Protein AF-A0A8I0Q4S0-F1 (afdb_monomer)

Radius of gyration: 16.54 Å; Cα contacts (8 Å, |Δi|>4): 56; chains: 1; bounding box: 44×34×44 Å

Solvent-accessible surface area (backbone atoms only — not comparable to full-atom values): 7212 Å² total; per-residue (Å²): 132,95,74,88,73,80,94,52,80,90,68,67,68,86,76,78,72,82,75,84,86,69,81,82,58,93,88,65,46,53,67,81,76,34,45,69,59,37,51,50,42,37,56,54,30,72,66,38,66,74,49,35,53,52,52,52,52,55,48,45,39,44,53,67,62,48,70,88,70,76,74,83,89,84,89,84,78,66,90,90,46,50,61,70,56,52,53,53,51,44,32,59,53,51,15,67,95,71,49,83,89,74,58,80,78,74,72,79,121

Organism: Morganella morganii (NCBI:txid582)

Structure (mmCIF, N/CA/C/O backbone):
data_AF-A0A8I0Q4S0-F1
#
_entry.id   AF-A0A8I0Q4S0-F1
#
loop_
_atom_site.group_PDB
_atom_site.id
_atom_site.type_symbol
_atom_site.label_atom_id
_atom_site.label_alt_id
_atom_site.label_comp_id
_atom_site.label_asym_id
_atom_site.label_entity_id
_atom_site.label_seq_id
_atom_site.pdbx_PDB_ins_code
_atom_site.Cartn_x
_atom_site.Cartn_y
_atom_site.Cartn_z
_atom_site.occupancy
_atom_site.B_iso_or_equiv
_atom_site.auth_seq_id
_atom_site.auth_comp_id
_atom_site.auth_asym_id
_atom_site.auth_atom_id
_atom_site.pdbx_PDB_model_num
ATOM 1 N N . ALA A 1 1 ? -21.900 -20.864 5.738 1.00 46.06 1 ALA A N 1
ATOM 2 C CA . ALA A 1 1 ? -20.915 -19.821 5.381 1.00 46.06 1 ALA A CA 1
ATOM 3 C C . ALA A 1 1 ? -21.361 -18.497 5.995 1.00 46.06 1 ALA A C 1
ATOM 5 O O . ALA A 1 1 ? -22.548 -18.204 5.925 1.00 46.06 1 ALA A O 1
ATOM 6 N N . LYS A 1 2 ? -20.469 -17.730 6.638 1.00 49.53 2 LYS A N 1
ATOM 7 C CA . LYS A 1 2 ? -20.793 -16.359 7.071 1.00 49.53 2 LYS A CA 1
ATOM 8 C C . LYS A 1 2 ? -20.767 -15.469 5.828 1.00 49.53 2 LYS A C 1
ATOM 10 O O . LYS A 1 2 ? -19.717 -15.332 5.212 1.00 49.53 2 LYS A O 1
ATOM 15 N N . VAL A 1 3 ? -21.920 -14.940 5.434 1.00 67.31 3 VAL A N 1
ATOM 16 C CA . VAL A 1 3 ? -22.045 -14.013 4.303 1.00 67.31 3 VAL A CA 1
ATOM 17 C C . VAL A 1 3 ? -21.967 -12.596 4.862 1.00 67.31 3 VAL A C 1
ATOM 19 O O . VAL A 1 3 ? -22.657 -12.283 5.833 1.00 67.31 3 VAL A O 1
ATOM 22 N N . PHE A 1 4 ? -21.110 -11.753 4.288 1.00 68.25 4 PHE A N 1
ATOM 23 C CA . PHE A 1 4 ? -21.063 -10.341 4.657 1.00 68.25 4 PHE A CA 1
ATOM 24 C C . PHE A 1 4 ? -22.373 -9.659 4.252 1.00 68.25 4 PHE A C 1
ATOM 26 O O . PHE A 1 4 ? -22.842 -9.812 3.125 1.00 68.25 4 PHE A O 1
ATOM 33 N N . ARG A 1 5 ? -22.978 -8.924 5.188 1.00 74.62 5 ARG A N 1
ATOM 34 C CA . ARG A 1 5 ? -24.166 -8.105 4.927 1.00 74.62 5 ARG A CA 1
ATOM 35 C C . ARG A 1 5 ? -23.750 -6.709 4.436 1.00 74.62 5 ARG A C 1
ATOM 37 O O . ARG A 1 5 ? -22.677 -6.248 4.822 1.00 74.62 5 ARG A O 1
ATOM 44 N N . PRO A 1 6 ? -24.582 -6.026 3.630 1.00 69.12 6 PRO A N 1
ATOM 45 C CA . PRO A 1 6 ? -24.353 -4.629 3.258 1.00 69.12 6 PRO A CA 1
ATOM 46 C C . PRO A 1 6 ? -24.232 -3.724 4.492 1.00 69.12 6 PRO A C 1
ATOM 48 O O . PRO A 1 6 ? -24.820 -4.034 5.531 1.00 69.12 6 PRO A O 1
ATOM 51 N N . HIS A 1 7 ? -23.516 -2.602 4.366 1.00 64.31 7 HIS A N 1
ATOM 52 C CA . HIS A 1 7 ? -23.374 -1.611 5.439 1.00 64.31 7 HIS A CA 1
ATOM 53 C C . HIS A 1 7 ? -24.743 -1.146 5.962 1.00 64.31 7 HIS A C 1
ATOM 55 O O . HIS A 1 7 ? -25.641 -0.833 5.177 1.00 64.31 7 HIS A O 1
ATOM 61 N N . ARG A 1 8 ? -24.897 -1.084 7.290 1.00 66.81 8 ARG A N 1
ATOM 62 C CA . ARG A 1 8 ? -26.097 -0.585 7.974 1.00 66.81 8 ARG A CA 1
ATOM 63 C C . ARG A 1 8 ? -25.703 0.364 9.095 1.00 66.81 8 ARG A C 1
ATOM 65 O O . ARG A 1 8 ? -24.766 0.094 9.840 1.00 66.81 8 ARG A O 1
ATOM 72 N N . LYS A 1 9 ? -26.425 1.476 9.220 1.00 60.19 9 LYS A N 1
ATOM 73 C CA . LYS A 1 9 ? -26.130 2.520 10.211 1.00 60.19 9 LYS A CA 1
ATOM 74 C C . LYS A 1 9 ? -26.333 2.016 11.644 1.00 60.19 9 LYS A C 1
ATOM 76 O O . LYS A 1 9 ? -25.638 2.446 12.557 1.00 60.19 9 LYS A O 1
ATOM 81 N N . GLU A 1 10 ? -27.243 1.063 11.822 1.00 74.81 10 GLU A N 1
ATOM 82 C CA . GLU A 1 10 ? -27.590 0.440 13.102 1.00 74.81 10 GLU A CA 1
ATOM 83 C C . GLU A 1 10 ? -26.478 -0.475 13.643 1.00 74.81 10 GLU A C 1
ATOM 85 O O . GLU A 1 10 ? -26.515 -0.867 14.807 1.00 74.81 10 GLU A O 1
ATOM 90 N N . ASP A 1 11 ? -25.473 -0.787 12.820 1.00 76.06 11 ASP A N 1
ATOM 91 C CA . ASP A 1 11 ? -24.315 -1.593 13.210 1.00 76.06 11 ASP A CA 1
ATOM 92 C C . ASP A 1 11 ? -23.195 -0.761 13.848 1.00 76.06 11 ASP A C 1
ATOM 94 O O . ASP A 1 11 ? -22.103 -1.279 14.068 1.00 76.06 11 ASP A O 1
ATOM 98 N N . TRP A 1 12 ? -23.454 0.521 14.134 1.00 61.56 12 TRP A N 1
ATOM 99 C CA . TRP A 1 12 ? -22.491 1.452 14.731 1.00 61.56 12 TRP A CA 1
ATOM 100 C C . TRP A 1 12 ? -21.163 1.510 13.965 1.00 61.56 12 TRP A C 1
ATOM 102 O O . TRP A 1 12 ? -20.099 1.683 14.554 1.00 61.56 12 TRP A O 1
ATOM 112 N N . LEU A 1 13 ? -21.221 1.367 12.636 1.00 61.25 13 LEU A N 1
ATOM 113 C CA . LEU A 1 13 ? -20.076 1.587 11.757 1.00 61.25 13 LEU A CA 1
ATOM 114 C C . LEU A 1 13 ? -19.656 3.058 11.868 1.00 61.25 13 LEU A C 1
ATOM 116 O O . LEU A 1 13 ? -20.288 3.938 11.287 1.00 61.25 13 LEU A O 1
ATOM 120 N N . THR A 1 14 ? -18.607 3.316 12.646 1.00 57.75 14 THR A N 1
ATOM 121 C CA . THR A 1 14 ? -18.085 4.662 12.922 1.00 57.75 14 THR A CA 1
ATOM 122 C C . THR A 1 14 ? -17.272 5.235 11.766 1.00 57.75 14 THR A C 1
ATOM 124 O O . THR A 1 14 ? -17.068 6.441 11.717 1.00 57.75 14 THR A O 1
ATOM 127 N N . CYS A 1 15 ? -16.828 4.401 10.822 1.00 56.16 15 CYS A N 1
ATOM 128 C CA . CYS A 1 15 ? -16.008 4.825 9.695 1.00 56.16 15 CYS A CA 1
ATOM 129 C C . CYS A 1 15 ? -16.372 4.045 8.423 1.00 56.16 15 CYS A C 1
ATOM 131 O O . CYS A 1 15 ? -16.458 2.815 8.439 1.00 56.16 15 CYS A O 1
ATOM 133 N N . HIS A 1 16 ? -16.556 4.760 7.309 1.00 61.00 16 HIS A N 1
ATOM 134 C CA . HIS A 1 16 ? -16.573 4.193 5.962 1.00 61.00 16 HIS A CA 1
ATOM 135 C C . HIS A 1 16 ? -15.581 4.976 5.093 1.00 61.00 16 HIS A C 1
ATOM 137 O O . HIS A 1 16 ? -15.658 6.197 5.006 1.00 61.00 16 HIS A O 1
ATOM 143 N N . ASN A 1 17 ? -14.654 4.301 4.411 1.00 65.19 17 ASN A N 1
ATOM 144 C CA . ASN A 1 17 ? -13.671 4.974 3.546 1.00 65.19 17 ASN A CA 1
ATOM 145 C C . ASN A 1 17 ? -14.252 5.402 2.178 1.00 65.19 17 ASN A C 1
ATOM 147 O O . ASN A 1 17 ? -13.538 5.954 1.349 1.00 65.19 17 ASN A O 1
ATOM 151 N N . GLY A 1 18 ? -15.546 5.147 1.929 1.00 67.44 18 GLY A N 1
ATOM 152 C CA . GLY A 1 18 ? -16.243 5.533 0.694 1.00 67.44 18 GLY A CA 1
ATOM 153 C C . GLY A 1 18 ? -15.821 4.736 -0.546 1.00 67.44 18 GLY A C 1
ATOM 154 O O . GLY A 1 18 ? -16.278 5.040 -1.646 1.00 67.44 18 GLY A O 1
ATOM 155 N N . VAL A 1 19 ? -14.973 3.715 -0.381 1.00 71.12 19 VAL A N 1
ATOM 156 C CA . VAL A 1 19 ? -14.473 2.883 -1.477 1.00 71.12 19 VAL A CA 1
ATOM 157 C C . VAL A 1 19 ? -15.445 1.737 -1.738 1.00 71.12 19 VAL A C 1
ATOM 159 O O . VAL A 1 19 ? -15.777 0.959 -0.843 1.00 71.12 19 VAL A O 1
ATOM 162 N N . ILE A 1 20 ? -15.888 1.613 -2.988 1.00 76.06 20 ILE A N 1
ATOM 163 C CA . ILE A 1 20 ? -16.658 0.458 -3.450 1.00 76.06 20 ILE A CA 1
ATOM 164 C C . ILE A 1 20 ? -15.667 -0.588 -3.955 1.00 76.06 20 ILE A C 1
ATOM 166 O O . ILE A 1 20 ? -15.060 -0.419 -5.012 1.00 76.06 20 ILE A O 1
ATOM 170 N N . TYR A 1 21 ? -15.508 -1.673 -3.201 1.00 74.12 21 TYR A N 1
ATOM 171 C CA . TYR A 1 21 ? -14.705 -2.811 -3.636 1.00 74.12 21 TYR A CA 1
ATOM 172 C C . TYR A 1 21 ? -15.482 -3.620 -4.670 1.00 74.12 21 TYR A C 1
ATOM 174 O O . TYR A 1 21 ? -16.604 -4.062 -4.417 1.00 74.12 21 TYR A O 1
ATOM 182 N N . THR A 1 22 ? -14.875 -3.815 -5.834 1.00 82.00 22 THR A N 1
ATOM 183 C CA . THR A 1 22 ? -15.409 -4.655 -6.905 1.00 82.00 22 THR A CA 1
ATOM 184 C C . THR A 1 22 ? -14.522 -5.891 -7.076 1.00 82.00 22 THR A C 1
ATOM 186 O O . THR A 1 22 ? -13.343 -5.853 -6.713 1.00 82.00 22 THR A O 1
ATOM 189 N N . PRO A 1 23 ? -15.071 -7.021 -7.558 1.00 85.19 23 PRO A N 1
ATOM 190 C CA . PRO A 1 23 ? -14.244 -8.135 -8.006 1.00 85.19 23 PRO A CA 1
ATOM 191 C C . PRO A 1 23 ? -13.281 -7.672 -9.108 1.00 85.19 23 PRO A C 1
ATOM 193 O O . PRO A 1 23 ? -13.672 -6.810 -9.899 1.00 85.19 23 PRO A O 1
ATOM 196 N N . PRO A 1 24 ? -12.069 -8.248 -9.190 1.00 85.94 24 PRO A N 1
ATOM 197 C CA . PRO A 1 24 ? -11.134 -7.888 -10.243 1.00 85.94 24 PRO A CA 1
ATOM 198 C C . PRO A 1 24 ? -11.714 -8.232 -11.618 1.00 85.94 24 PRO A C 1
ATOM 200 O O . PRO A 1 24 ? -12.329 -9.290 -11.787 1.00 85.94 24 PRO A O 1
ATOM 203 N N . ALA A 1 25 ? -11.509 -7.353 -12.593 1.00 89.88 25 ALA A N 1
ATOM 204 C CA . ALA A 1 25 ? -11.842 -7.624 -13.986 1.00 89.88 25 ALA A CA 1
ATOM 205 C C . ALA A 1 25 ? -10.883 -8.665 -14.597 1.00 89.88 25 ALA A C 1
ATOM 207 O O . ALA A 1 25 ? -9.761 -8.869 -14.120 1.00 89.88 25 ALA A O 1
ATOM 208 N N . ASP A 1 26 ? -11.306 -9.317 -15.682 1.00 93.19 26 ASP A N 1
ATOM 209 C CA . ASP A 1 26 ? -10.458 -10.273 -16.397 1.00 93.19 26 ASP A CA 1
ATOM 210 C C . ASP A 1 26 ? -9.172 -9.594 -16.892 1.00 93.19 26 ASP A C 1
ATOM 212 O O . ASP A 1 26 ? -9.208 -8.617 -17.640 1.00 93.19 26 ASP A O 1
ATOM 216 N N . GLY A 1 27 ? -8.020 -10.116 -16.463 1.00 93.62 27 GLY A N 1
ATOM 217 C CA . GLY A 1 27 ? -6.707 -9.551 -16.795 1.00 93.62 27 GLY A CA 1
ATOM 218 C C . GLY A 1 27 ? -6.319 -8.295 -16.003 1.00 93.62 27 GLY A C 1
ATOM 219 O O . GLY A 1 27 ? -5.278 -7.697 -16.298 1.00 93.62 27 GLY A O 1
ATOM 220 N N . GLU A 1 28 ? -7.099 -7.897 -14.991 1.00 93.00 28 GLU A N 1
ATOM 221 C CA . GLU A 1 28 ? -6.802 -6.716 -14.182 1.00 93.00 28 GLU A CA 1
ATOM 222 C C . GLU A 1 28 ? -5.430 -6.824 -13.503 1.00 93.00 28 GLU A C 1
ATOM 224 O O . GLU A 1 28 ? -5.081 -7.809 -12.848 1.00 93.00 28 GLU A O 1
ATOM 229 N N . ASN A 1 29 ? -4.628 -5.775 -13.665 1.00 92.00 29 ASN A N 1
ATOM 230 C CA . ASN A 1 29 ? -3.296 -5.682 -13.090 1.00 92.00 29 ASN A CA 1
ATOM 231 C C . ASN A 1 29 ? -2.920 -4.225 -12.816 1.00 92.00 29 ASN A C 1
ATOM 233 O O . ASN A 1 29 ? -3.337 -3.307 -13.522 1.00 92.00 29 ASN A O 1
ATOM 237 N N . LEU A 1 30 ? -2.058 -4.019 -11.820 1.00 91.69 30 LEU A N 1
ATOM 238 C CA . LEU A 1 30 ? -1.654 -2.682 -11.379 1.00 91.69 30 LEU A CA 1
ATOM 239 C C . LEU A 1 30 ? -0.962 -1.863 -12.473 1.00 91.69 30 LEU A C 1
ATOM 241 O O . LEU A 1 30 ? -1.104 -0.645 -12.501 1.00 91.69 30 LEU A O 1
ATOM 245 N N . LYS A 1 31 ? -0.197 -2.506 -13.360 1.00 93.62 31 LYS A N 1
ATOM 246 C CA . LYS A 1 31 ? 0.590 -1.804 -14.378 1.00 93.62 31 LYS A CA 1
ATOM 247 C C . LYS A 1 31 ? -0.304 -1.085 -15.386 1.00 93.62 31 LYS A C 1
ATOM 249 O O . LYS A 1 31 ? -0.009 0.049 -15.751 1.00 93.62 31 LYS A O 1
ATOM 254 N N . GLU A 1 32 ? -1.377 -1.739 -15.807 1.00 94.62 32 GLU A N 1
ATOM 255 C CA . GLU A 1 32 ? -2.296 -1.230 -16.826 1.00 94.62 32 GLU A CA 1
ATOM 256 C C . GLU A 1 32 ? -3.484 -0.484 -16.211 1.00 94.62 32 GLU A C 1
ATOM 258 O O . GLU A 1 32 ? -3.888 0.553 -16.730 1.00 94.62 32 GLU A O 1
ATOM 263 N N . HIS A 1 33 ? -3.997 -0.954 -15.071 1.00 94.12 33 HIS A N 1
ATOM 264 C CA . HIS A 1 33 ? -5.232 -0.443 -14.465 1.00 94.12 33 HIS A CA 1
ATOM 265 C C . HIS A 1 33 ? -4.974 0.588 -13.355 1.00 94.12 33 HIS A C 1
ATOM 267 O O . HIS A 1 33 ? -5.865 1.349 -12.989 1.00 94.12 33 HIS A O 1
ATOM 273 N N . ALA A 1 34 ? -3.738 0.674 -12.854 1.00 93.94 34 ALA A N 1
ATOM 274 C CA . ALA A 1 34 ? -3.308 1.683 -11.886 1.00 93.94 34 ALA A CA 1
ATOM 275 C C . ALA A 1 34 ? -1.926 2.273 -12.254 1.00 93.94 34 ALA A C 1
ATOM 277 O O . ALA A 1 34 ? -0.994 2.251 -11.442 1.00 93.94 34 ALA A O 1
ATOM 278 N N . PRO A 1 35 ? -1.756 2.840 -13.465 1.00 96.06 35 PRO A N 1
ATOM 279 C CA . PRO A 1 35 ? -0.440 3.171 -14.019 1.00 96.06 35 PRO A CA 1
ATOM 280 C C . PRO A 1 35 ? 0.351 4.179 -13.170 1.00 96.06 35 PRO A C 1
ATOM 282 O O . PRO A 1 35 ? 1.569 4.055 -13.031 1.00 96.06 35 PRO A O 1
ATOM 285 N N . ASN A 1 36 ? -0.323 5.149 -12.542 1.00 96.38 36 ASN A N 1
ATOM 286 C CA . ASN A 1 36 ? 0.320 6.120 -11.649 1.00 96.38 36 ASN A CA 1
ATOM 287 C C . ASN A 1 36 ? 0.826 5.466 -10.357 1.00 96.38 36 ASN A C 1
ATOM 289 O O . ASN A 1 36 ? 1.952 5.731 -9.931 1.00 96.38 36 ASN A O 1
ATOM 293 N N . PHE A 1 37 ? 0.021 4.576 -9.769 1.00 96.06 37 PHE A N 1
ATOM 294 C CA . PHE A 1 37 ? 0.422 3.793 -8.604 1.00 96.06 37 PHE A CA 1
ATOM 295 C C . PHE A 1 37 ? 1.601 2.885 -8.952 1.00 96.06 37 PHE A C 1
ATOM 297 O O . PHE A 1 37 ? 2.607 2.889 -8.248 1.00 96.06 37 PHE A O 1
ATOM 304 N N . TYR A 1 38 ? 1.530 2.171 -10.077 1.00 97.12 38 TYR A N 1
ATOM 305 C CA . TYR A 1 38 ? 2.606 1.293 -10.523 1.00 97.12 38 TYR A CA 1
ATOM 306 C C . TYR A 1 38 ? 3.908 2.059 -10.793 1.00 97.12 38 TYR A C 1
ATOM 308 O O . TYR A 1 38 ? 4.986 1.609 -10.401 1.00 97.12 38 TYR A O 1
ATOM 316 N N . ARG A 1 39 ? 3.828 3.245 -11.413 1.00 96.75 39 ARG A N 1
ATOM 317 C CA . ARG A 1 39 ? 4.991 4.113 -11.645 1.00 96.75 39 ARG A CA 1
ATOM 318 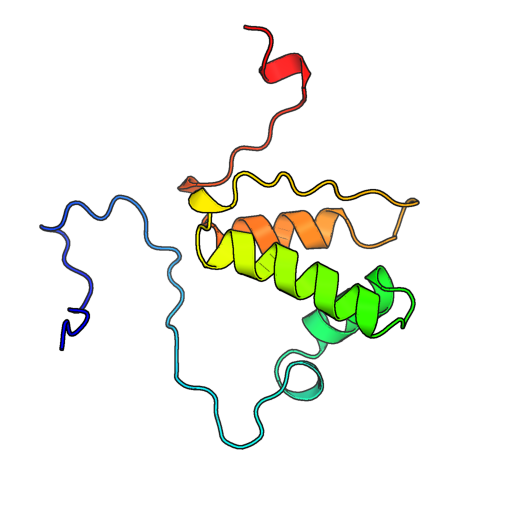C C . ARG A 1 39 ? 5.640 4.541 -10.332 1.00 96.75 39 ARG A C 1
ATOM 320 O O . ARG A 1 39 ? 6.860 4.447 -10.204 1.00 96.75 39 ARG A O 1
ATOM 327 N N . TRP A 1 40 ? 4.841 4.988 -9.364 1.00 97.06 40 TRP A N 1
ATOM 328 C CA . TRP A 1 40 ? 5.337 5.324 -8.031 1.00 97.06 40 TRP A CA 1
ATOM 329 C C . TRP A 1 40 ? 5.965 4.106 -7.341 1.00 97.06 40 TRP A C 1
ATOM 331 O O . TRP A 1 40 ? 7.095 4.192 -6.868 1.00 97.06 40 TRP A O 1
ATOM 341 N N . LEU A 1 41 ? 5.286 2.958 -7.357 1.00 96.94 41 LEU A N 1
ATOM 342 C CA . LEU A 1 41 ? 5.747 1.721 -6.734 1.00 96.94 41 LEU A CA 1
ATOM 343 C C . LEU A 1 41 ? 7.098 1.272 -7.306 1.00 96.94 41 LEU A C 1
ATOM 345 O O . LEU A 1 41 ? 8.029 0.979 -6.555 1.00 96.94 41 LEU A O 1
ATOM 349 N N . SER A 1 42 ? 7.225 1.270 -8.636 1.00 96.69 42 SER A N 1
ATOM 350 C CA . SER A 1 42 ? 8.472 0.943 -9.328 1.00 96.69 42 SER A CA 1
ATOM 351 C C . SER A 1 42 ? 9.586 1.935 -8.981 1.00 96.69 42 SER A C 1
ATOM 353 O O . SER A 1 42 ? 10.717 1.515 -8.745 1.00 96.69 42 SER A O 1
ATOM 355 N N . HIS A 1 43 ? 9.285 3.237 -8.913 1.00 95.50 43 HIS A N 1
ATOM 356 C CA . HIS A 1 43 ? 10.250 4.275 -8.528 1.00 95.50 43 HIS A CA 1
ATOM 357 C C . HIS A 1 43 ? 10.735 4.100 -7.084 1.00 95.50 43 HIS A C 1
ATOM 359 O O . HIS A 1 43 ? 11.936 3.999 -6.842 1.00 95.50 43 HIS A O 1
ATOM 365 N N . SER A 1 44 ? 9.820 3.974 -6.121 1.00 95.12 44 SER A N 1
ATOM 366 C CA . SER A 1 44 ? 10.144 3.770 -4.701 1.00 95.12 44 SER A CA 1
ATOM 367 C C . SER A 1 44 ? 10.903 2.463 -4.442 1.00 95.12 44 SER A C 1
ATOM 369 O O . SER A 1 44 ? 11.740 2.366 -3.532 1.00 95.12 44 SER A O 1
ATOM 371 N N . ALA A 1 45 ? 10.660 1.450 -5.273 1.00 95.25 45 ALA A N 1
ATOM 372 C CA . ALA A 1 45 ? 11.376 0.188 -5.235 1.00 95.25 45 ALA A CA 1
ATOM 373 C C . ALA A 1 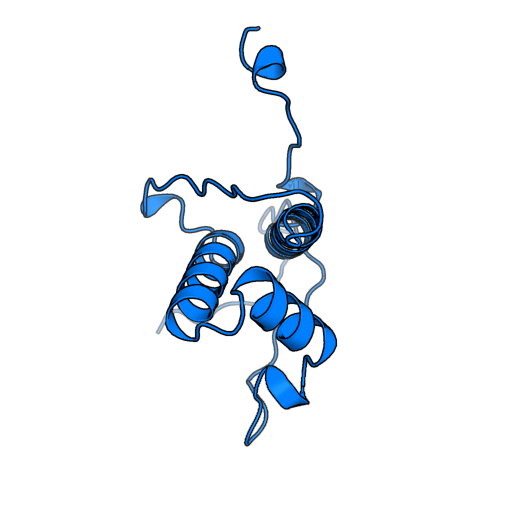45 ? 12.709 0.189 -6.006 1.00 95.25 45 ALA A C 1
ATOM 375 O O . ALA A 1 45 ? 13.433 -0.802 -5.920 1.00 95.25 45 ALA A O 1
ATOM 376 N N . GLY A 1 46 ? 13.050 1.248 -6.750 1.00 94.06 46 GLY A N 1
ATOM 377 C CA . GLY A 1 46 ? 14.227 1.266 -7.628 1.00 94.06 46 GLY A CA 1
ATOM 378 C C . GLY A 1 46 ? 14.170 0.207 -8.737 1.00 94.06 46 GLY A C 1
ATOM 379 O O . GLY A 1 46 ? 15.199 -0.329 -9.128 1.00 94.06 46 GLY A O 1
ATOM 380 N N . GLY A 1 47 ? 12.968 -0.165 -9.186 1.00 92.38 47 GLY A N 1
ATOM 381 C CA . GLY A 1 47 ? 12.741 -1.229 -10.171 1.00 92.38 47 GLY A CA 1
ATO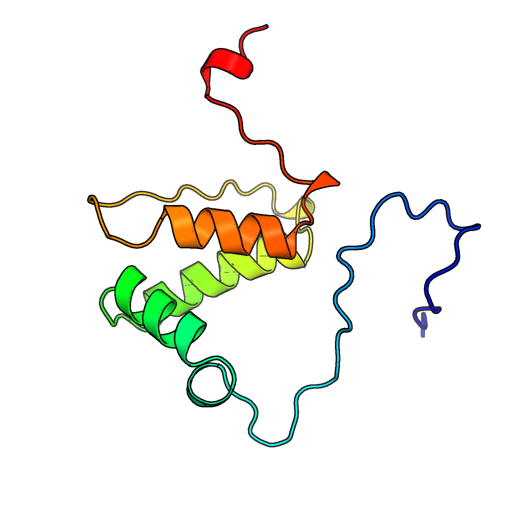M 382 C C . GLY A 1 47 ? 12.882 -2.660 -9.632 1.00 92.38 47 GLY A C 1
ATOM 383 O O . GLY A 1 47 ? 12.726 -3.614 -10.390 1.00 92.38 47 GLY A O 1
ATOM 384 N N . HIS A 1 48 ? 13.151 -2.852 -8.336 1.00 96.31 48 HIS A N 1
ATOM 385 C CA . HIS A 1 48 ? 13.297 -4.188 -7.755 1.00 96.31 48 HIS A CA 1
ATOM 386 C C . HIS A 1 48 ? 11.940 -4.826 -7.424 1.00 96.31 48 HIS A C 1
ATOM 388 O O . HIS A 1 48 ? 11.304 -4.457 -6.435 1.00 96.31 48 HIS A O 1
ATOM 394 N N . ALA A 1 49 ? 11.548 -5.859 -8.177 1.00 95.44 49 ALA A N 1
ATOM 395 C CA . ALA A 1 49 ? 10.268 -6.563 -8.012 1.00 95.44 49 ALA A CA 1
ATOM 396 C C . ALA A 1 49 ? 9.997 -7.016 -6.563 1.00 95.44 49 ALA A C 1
ATOM 398 O O . ALA A 1 49 ? 8.967 -6.678 -5.986 1.00 95.44 49 ALA A O 1
ATOM 399 N N . ARG A 1 50 ? 10.973 -7.660 -5.908 1.00 96.94 50 ARG A N 1
ATOM 400 C CA . ARG A 1 50 ? 10.837 -8.102 -4.506 1.00 96.94 50 ARG A CA 1
ATOM 401 C C . ARG A 1 50 ? 10.601 -6.945 -3.527 1.00 96.94 50 ARG A C 1
ATOM 403 O O . ARG A 1 50 ? 9.960 -7.112 -2.493 1.00 96.94 50 ARG A O 1
ATOM 410 N N . LYS A 1 51 ? 11.143 -5.757 -3.813 1.00 94.88 51 LYS A N 1
ATOM 411 C CA . LYS A 1 51 ? 10.911 -4.566 -2.985 1.00 94.88 51 LYS A CA 1
ATOM 412 C C . LYS A 1 51 ? 9.517 -3.985 -3.241 1.00 94.88 51 LYS A C 1
ATOM 414 O O . LYS A 1 51 ? 8.880 -3.557 -2.285 1.00 94.88 51 LYS A O 1
ATOM 419 N N . MET A 1 52 ? 9.018 -4.043 -4.479 1.00 96.31 52 MET A N 1
ATOM 420 C CA . MET A 1 52 ? 7.629 -3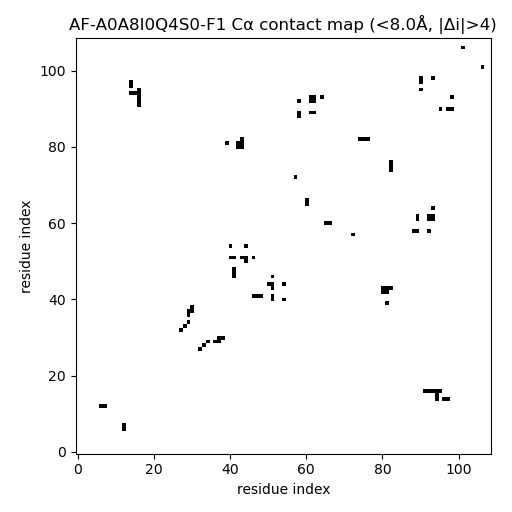.688 -4.804 1.00 96.31 52 MET A CA 1
ATOM 421 C C . MET A 1 52 ? 6.636 -4.588 -4.056 1.00 96.31 52 MET A C 1
ATOM 423 O O . MET A 1 52 ? 5.700 -4.084 -3.443 1.00 96.31 52 MET A O 1
ATOM 427 N N . GLU A 1 53 ? 6.877 -5.902 -4.022 1.00 96.31 53 GLU A N 1
ATOM 428 C CA . GLU A 1 53 ? 6.052 -6.859 -3.266 1.00 96.31 53 GLU A CA 1
ATOM 429 C C . GLU A 1 53 ? 5.999 -6.527 -1.770 1.00 96.31 53 GLU A C 1
ATOM 431 O O . GLU A 1 53 ? 4.928 -6.545 -1.170 1.00 96.31 53 GLU A O 1
ATOM 436 N N . ARG A 1 54 ? 7.137 -6.160 -1.165 1.00 94.62 54 ARG A N 1
ATOM 437 C CA . ARG A 1 54 ? 7.193 -5.741 0.247 1.00 94.62 54 ARG A CA 1
ATOM 438 C C . ARG A 1 54 ? 6.393 -4.466 0.516 1.00 94.62 54 ARG A C 1
ATOM 440 O O . ARG A 1 54 ? 5.715 -4.391 1.535 1.00 94.62 54 ARG A O 1
ATOM 447 N N . ILE A 1 55 ? 6.450 -3.486 -0.389 1.00 95.31 55 ILE A N 1
ATOM 448 C CA . ILE A 1 55 ? 5.646 -2.258 -0.281 1.00 95.31 55 ILE A CA 1
ATOM 449 C C . ILE A 1 55 ? 4.152 -2.600 -0.382 1.00 95.31 55 ILE A C 1
ATOM 451 O O . ILE A 1 55 ? 3.370 -2.137 0.444 1.00 95.31 55 ILE A O 1
ATOM 455 N N . ASN A 1 56 ? 3.758 -3.462 -1.324 1.00 95.31 56 ASN A N 1
ATOM 456 C CA . ASN A 1 56 ? 2.373 -3.930 -1.438 1.00 95.31 56 ASN A CA 1
ATOM 457 C C . ASN A 1 56 ? 1.911 -4.691 -0.189 1.00 95.31 56 ASN A C 1
ATOM 459 O O . ASN A 1 56 ? 0.793 -4.476 0.265 1.00 95.31 56 ASN A O 1
ATOM 463 N N . ALA A 1 57 ? 2.759 -5.538 0.400 1.00 94.00 57 ALA A N 1
ATOM 464 C CA . ALA A 1 57 ? 2.437 -6.248 1.637 1.00 94.00 57 ALA A CA 1
ATOM 465 C C . ALA A 1 57 ? 2.218 -5.284 2.816 1.00 94.00 57 ALA A C 1
ATOM 467 O O . ALA A 1 57 ? 1.292 -5.475 3.602 1.00 94.00 57 ALA A O 1
ATOM 468 N N . ALA A 1 58 ? 3.026 -4.224 2.912 1.00 94.00 58 ALA A N 1
ATOM 469 C CA . ALA A 1 58 ? 2.848 -3.175 3.912 1.00 94.00 58 ALA A CA 1
ATOM 470 C C . ALA A 1 58 ? 1.521 -2.419 3.714 1.00 94.00 58 ALA A C 1
ATOM 472 O O . ALA A 1 58 ? 0.771 -2.225 4.665 1.00 94.00 58 ALA A O 1
ATOM 473 N N . LEU A 1 59 ? 1.176 -2.054 2.475 1.00 93.62 59 LEU A N 1
ATOM 474 C CA . LEU A 1 59 ? -0.111 -1.419 2.166 1.00 93.62 59 LEU A CA 1
ATOM 475 C C . LEU A 1 59 ? -1.301 -2.358 2.413 1.00 93.62 59 LEU A C 1
ATOM 477 O O . LEU A 1 59 ? -2.337 -1.918 2.903 1.00 93.62 59 LEU A O 1
ATOM 481 N N . PHE A 1 60 ? -1.151 -3.653 2.132 1.00 91.81 60 PHE A N 1
ATOM 482 C CA . PHE A 1 60 ? -2.163 -4.661 2.439 1.00 91.81 60 PHE A CA 1
ATOM 483 C C . PHE A 1 60 ? -2.387 -4.803 3.946 1.00 91.81 60 PHE A C 1
ATOM 485 O O . PHE A 1 60 ? -3.532 -4.894 4.374 1.00 91.81 60 PHE A O 1
ATOM 492 N N . MET A 1 61 ? -1.323 -4.781 4.755 1.00 91.00 61 MET A N 1
ATOM 493 C CA . MET A 1 61 ? -1.434 -4.798 6.217 1.00 91.00 61 MET A CA 1
ATOM 494 C C . MET A 1 61 ? -2.309 -3.639 6.719 1.00 91.00 61 MET A C 1
ATOM 496 O O . MET A 1 61 ? -3.179 -3.864 7.561 1.00 91.00 61 MET A O 1
ATOM 500 N N . VAL A 1 62 ? -2.114 -2.436 6.162 1.00 89.69 62 VAL A N 1
ATOM 501 C CA . VAL A 1 62 ? -2.920 -1.245 6.475 1.00 89.69 62 VAL A CA 1
ATOM 502 C C . VAL A 1 62 ? -4.366 -1.422 6.006 1.00 89.69 62 VAL A C 1
ATOM 504 O O . VAL A 1 62 ? -5.287 -1.294 6.805 1.00 89.69 62 VAL A O 1
ATOM 507 N N . LEU A 1 63 ? -4.574 -1.774 4.733 1.00 88.00 63 LEU A N 1
ATOM 508 C CA . LEU A 1 63 ? -5.902 -1.961 4.137 1.00 88.00 63 LEU A CA 1
ATOM 509 C C . LEU A 1 63 ? -6.738 -3.022 4.867 1.00 88.00 63 LEU A C 1
ATOM 511 O O . LEU A 1 63 ? -7.928 -2.834 5.093 1.00 88.00 63 LEU A O 1
ATOM 515 N N . ALA A 1 64 ? -6.124 -4.150 5.217 1.00 86.75 64 ALA A N 1
ATOM 516 C CA . ALA A 1 64 ? -6.791 -5.263 5.880 1.00 86.75 64 ALA A CA 1
ATOM 517 C C . ALA A 1 64 ? -6.843 -5.107 7.409 1.00 86.75 64 ALA A C 1
ATOM 519 O O . ALA A 1 64 ? -7.278 -6.038 8.087 1.00 86.75 64 ALA A O 1
ATOM 520 N N . ASN A 1 65 ? -6.389 -3.965 7.945 1.00 84.88 65 ASN A N 1
ATOM 521 C CA . ASN A 1 65 ? -6.330 -3.669 9.373 1.00 84.88 65 ASN A CA 1
ATOM 522 C C . ASN A 1 65 ? -5.736 -4.836 10.193 1.00 84.88 65 ASN A C 1
ATOM 524 O O . ASN A 1 65 ? -6.329 -5.294 11.168 1.00 84.88 65 ASN A O 1
ATOM 528 N N . ARG A 1 66 ? -4.581 -5.376 9.768 1.00 85.94 66 ARG A N 1
ATOM 529 C CA . ARG A 1 66 ? -3.931 -6.547 10.400 1.00 85.94 66 ARG A CA 1
ATOM 530 C C . ARG A 1 66 ? -3.169 -6.179 11.675 1.00 85.94 66 ARG A C 1
ATOM 532 O O . ARG A 1 66 ? -1.975 -6.446 11.798 1.00 85.94 66 ARG A O 1
ATOM 539 N N . TYR A 1 67 ? -3.861 -5.579 12.642 1.00 81.75 67 TYR A N 1
ATOM 540 C CA . TYR A 1 67 ? -3.302 -5.265 13.964 1.00 81.75 67 TYR A CA 1
ATOM 541 C C . TYR A 1 67 ? -2.821 -6.521 14.713 1.00 81.75 67 TYR A C 1
ATOM 543 O O . TYR A 1 67 ? -1.922 -6.448 15.548 1.00 81.75 67 TYR A O 1
ATOM 551 N N . ASP A 1 68 ? -3.372 -7.691 14.379 1.00 85.31 68 ASP A N 1
ATOM 552 C CA . ASP A 1 68 ? -2.975 -8.992 14.915 1.00 85.31 68 ASP A CA 1
ATOM 553 C C . ASP A 1 68 ? -1.550 -9.409 14.524 1.00 85.31 68 ASP A C 1
ATOM 555 O O . ASP A 1 68 ? -0.958 -10.243 15.203 1.00 85.31 68 ASP A O 1
ATOM 559 N N . TRP A 1 69 ? -0.976 -8.827 13.465 1.00 86.44 69 TRP A N 1
ATOM 560 C CA . TRP A 1 69 ? 0.409 -9.107 13.074 1.00 86.44 69 TRP A CA 1
ATOM 561 C C . TRP A 1 69 ? 1.431 -8.509 14.039 1.00 86.44 69 TRP A C 1
ATOM 563 O O . TRP A 1 69 ? 2.561 -8.987 14.069 1.00 86.44 69 TRP A O 1
ATOM 573 N N . GLN A 1 70 ? 1.047 -7.491 14.820 1.00 84.19 70 GLN A N 1
ATOM 574 C CA . GLN A 1 70 ? 1.935 -6.794 15.759 1.00 84.19 70 GLN A CA 1
ATOM 575 C C . GLN A 1 70 ? 3.243 -6.303 15.106 1.00 84.19 70 GLN A C 1
ATOM 577 O O . GLN A 1 70 ? 4.312 -6.326 15.712 1.00 84.19 70 GLN A O 1
ATOM 582 N N . LEU A 1 71 ? 3.162 -5.861 13.847 1.00 85.81 71 LEU A N 1
ATOM 583 C CA . LEU A 1 71 ? 4.288 -5.315 13.092 1.00 85.81 71 LEU A CA 1
ATOM 584 C C . LEU A 1 71 ? 4.175 -3.793 12.987 1.00 85.81 71 LEU A C 1
ATOM 586 O O . LEU A 1 71 ? 3.086 -3.257 12.798 1.00 85.81 71 LEU A O 1
ATOM 590 N N . PHE A 1 72 ? 5.318 -3.109 13.037 1.00 85.56 72 PHE A N 1
ATOM 591 C CA . PHE A 1 72 ? 5.426 -1.698 12.672 1.00 85.56 72 PHE A CA 1
ATOM 592 C C . PHE A 1 72 ? 6.014 -1.567 11.262 1.00 85.56 72 PHE A C 1
ATOM 594 O O . PHE A 1 72 ? 6.905 -2.326 10.873 1.00 85.56 72 PHE A O 1
ATOM 601 N N . ILE A 1 73 ? 5.516 -0.604 10.483 1.00 87.31 73 ILE A N 1
ATOM 602 C CA . ILE A 1 73 ? 6.060 -0.287 9.159 1.00 87.31 73 ILE A CA 1
ATOM 603 C C . ILE A 1 73 ? 6.966 0.933 9.299 1.00 87.31 73 ILE A C 1
ATOM 605 O O . ILE A 1 73 ? 6.494 2.042 9.532 1.00 87.31 73 ILE A O 1
ATOM 609 N N . GLU A 1 74 ? 8.265 0.735 9.102 1.00 89.75 74 GLU A N 1
ATOM 610 C CA . GLU A 1 74 ? 9.231 1.826 9.017 1.00 89.75 74 GLU A CA 1
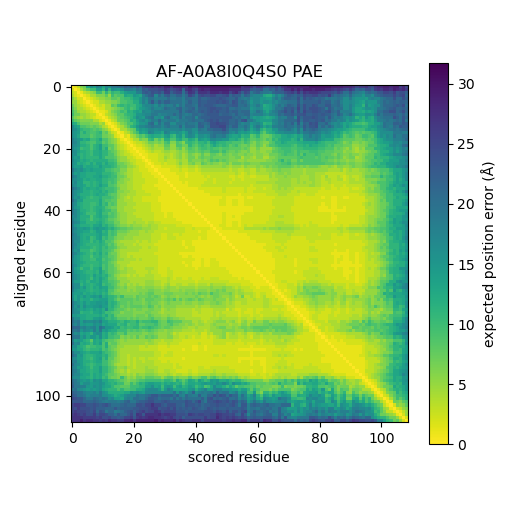ATOM 611 C C . GLU A 1 74 ? 9.541 2.148 7.547 1.00 89.75 74 GLU A C 1
ATOM 613 O O . GLU A 1 74 ? 10.010 1.298 6.786 1.00 89.75 74 GLU A O 1
ATOM 618 N N . VAL A 1 75 ? 9.282 3.391 7.128 1.00 86.94 75 VAL A N 1
ATOM 619 C CA . VAL A 1 75 ? 9.513 3.843 5.748 1.00 86.94 75 VAL A CA 1
ATOM 620 C C . VAL A 1 75 ? 10.684 4.819 5.703 1.00 86.94 75 VAL A C 1
ATOM 622 O O . VAL A 1 75 ? 10.528 6.015 5.947 1.00 86.94 75 VAL A O 1
ATOM 625 N N . THR A 1 76 ? 11.864 4.326 5.327 1.00 88.88 76 THR A N 1
ATOM 626 C CA . THR A 1 76 ? 13.096 5.127 5.227 1.00 88.88 76 THR A CA 1
ATOM 627 C C . THR A 1 76 ? 13.580 5.295 3.784 1.00 88.88 76 THR A C 1
ATOM 629 O O . THR A 1 76 ? 13.160 4.598 2.856 1.00 88.88 76 THR A O 1
ATOM 632 N N . GLY A 1 77 ? 14.447 6.286 3.559 1.00 86.50 77 GLY A N 1
ATOM 633 C CA . GLY A 1 77 ? 15.083 6.529 2.262 1.00 86.50 77 GLY A CA 1
ATOM 634 C C . GLY A 1 77 ? 15.446 7.992 2.032 1.00 86.50 77 GLY A C 1
ATOM 635 O O . GLY A 1 77 ? 14.991 8.882 2.753 1.00 86.50 77 GLY A O 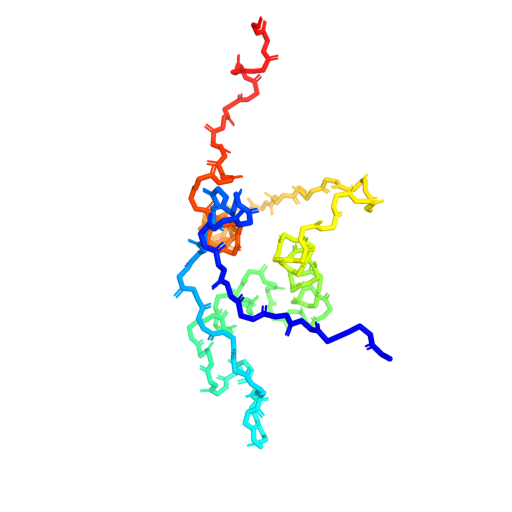1
ATOM 636 N N . THR A 1 78 ? 16.225 8.253 0.986 1.00 90.00 78 THR A N 1
ATOM 637 C CA . THR A 1 78 ? 16.653 9.602 0.586 1.00 90.00 78 THR A CA 1
ATOM 638 C C . THR A 1 78 ? 15.476 10.500 0.181 1.00 90.00 78 THR A C 1
ATOM 640 O O . THR A 1 78 ? 14.348 10.041 -0.039 1.00 90.00 78 THR A O 1
ATOM 643 N N . GLY A 1 79 ? 15.698 11.816 0.125 1.00 89.38 79 GLY A N 1
ATOM 644 C CA . GLY A 1 79 ? 14.701 12.762 -0.390 1.00 89.38 79 GLY A CA 1
ATOM 645 C C . GLY A 1 79 ? 14.244 12.382 -1.806 1.00 89.38 79 GLY A C 1
ATOM 646 O O . GLY A 1 79 ? 15.044 11.918 -2.611 1.00 89.38 79 GLY A O 1
ATOM 647 N N . GLY A 1 80 ? 12.947 12.524 -2.103 1.00 88.69 80 GLY A N 1
ATOM 648 C CA . GLY A 1 80 ? 12.393 12.190 -3.427 1.00 88.69 80 GLY A CA 1
ATOM 649 C C . GLY A 1 80 ? 12.122 10.699 -3.689 1.00 88.69 80 GLY A C 1
ATOM 650 O O . GLY A 1 80 ? 11.652 10.345 -4.769 1.00 88.69 80 GLY A O 1
ATOM 651 N N . SER A 1 81 ? 12.335 9.809 -2.712 1.00 88.5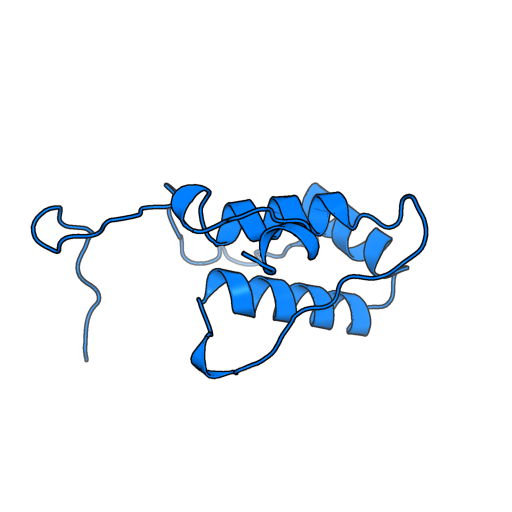6 81 SER A N 1
ATOM 652 C CA . SER A 1 81 ? 12.073 8.365 -2.868 1.00 88.56 81 SER A CA 1
ATOM 653 C C . SER A 1 81 ? 10.586 7.960 -2.837 1.00 88.56 81 SER A C 1
ATOM 655 O O . SER A 1 81 ? 10.268 6.779 -2.962 1.00 88.56 81 SER A O 1
ATOM 657 N N . GLY A 1 82 ? 9.661 8.912 -2.663 1.00 89.38 82 GLY A N 1
ATOM 658 C CA . GLY A 1 82 ? 8.214 8.652 -2.661 1.00 89.38 82 GLY A CA 1
ATOM 659 C C . GLY A 1 82 ? 7.610 8.263 -1.305 1.00 89.38 82 GLY A C 1
ATOM 660 O O . GLY A 1 82 ? 6.511 7.720 -1.276 1.00 89.38 82 GLY A O 1
ATOM 661 N N . LYS A 1 83 ? 8.287 8.549 -0.184 1.00 92.69 83 LYS A N 1
ATOM 662 C CA . LYS A 1 83 ? 7.792 8.240 1.177 1.00 92.69 83 LYS A CA 1
ATOM 663 C C . LYS A 1 83 ? 6.482 8.950 1.528 1.00 92.69 83 LYS A C 1
ATOM 665 O O . LYS A 1 83 ? 5.577 8.325 2.052 1.00 92.69 83 LYS A O 1
ATOM 670 N N . SER A 1 84 ? 6.352 10.236 1.200 1.00 91.81 84 SER A N 1
ATOM 671 C CA . SER A 1 84 ? 5.111 10.987 1.446 1.00 91.81 84 SER A CA 1
ATOM 672 C C . SER A 1 84 ? 3.925 10.414 0.668 1.00 91.81 84 SER A C 1
ATOM 674 O O . SER A 1 84 ? 2.810 10.383 1.176 1.00 91.81 84 SER A O 1
ATOM 676 N N . VAL A 1 85 ? 4.175 9.899 -0.540 1.00 94.44 85 VAL A N 1
ATOM 677 C CA . VAL A 1 85 ? 3.162 9.203 -1.340 1.00 94.44 85 VAL A CA 1
ATOM 678 C C . VAL A 1 85 ? 2.774 7.873 -0.685 1.00 94.44 85 VAL A C 1
ATOM 680 O O . VAL A 1 85 ? 1.585 7.579 -0.630 1.00 94.44 85 VAL A O 1
ATOM 683 N N . PHE A 1 86 ? 3.724 7.121 -0.105 1.00 93.94 86 PHE A N 1
ATOM 684 C CA . PHE A 1 86 ? 3.397 5.943 0.717 1.00 93.94 86 PHE A CA 1
ATOM 685 C C . PHE A 1 86 ? 2.419 6.313 1.837 1.00 93.94 86 PHE A C 1
ATOM 687 O O . PHE A 1 86 ? 1.367 5.694 1.961 1.00 93.94 86 PHE A O 1
ATOM 694 N N . THR A 1 87 ? 2.747 7.344 2.622 1.00 90.94 87 THR A N 1
ATOM 695 C CA . THR A 1 87 ? 1.906 7.801 3.736 1.00 90.94 87 THR A CA 1
ATOM 696 C C . THR A 1 87 ? 0.525 8.248 3.257 1.00 90.94 87 THR A C 1
ATOM 698 O O . THR A 1 87 ? -0.473 7.907 3.882 1.00 90.94 87 THR A O 1
ATOM 701 N N . GLY A 1 88 ? 0.445 8.951 2.123 1.00 91.25 88 GLY A N 1
ATOM 702 C CA . GLY A 1 88 ? -0.829 9.354 1.523 1.00 91.25 88 GLY A CA 1
ATOM 703 C C . GLY A 1 88 ? -1.696 8.166 1.096 1.00 91.25 88 GLY A C 1
ATOM 704 O O . GLY A 1 88 ? -2.892 8.151 1.374 1.00 91.25 88 GLY A O 1
ATOM 705 N N . ILE A 1 89 ? -1.098 7.139 0.483 1.00 92.31 89 ILE A N 1
ATOM 706 C CA . ILE A 1 89 ? -1.816 5.914 0.103 1.00 92.31 89 ILE A CA 1
ATOM 707 C C . ILE A 1 89 ? -2.268 5.155 1.355 1.00 92.31 89 ILE A C 1
ATOM 709 O O . ILE A 1 89 ? -3.424 4.757 1.433 1.00 92.31 89 ILE A O 1
ATOM 713 N N . ALA A 1 90 ? -1.398 4.989 2.356 1.00 90.81 90 ALA A N 1
ATOM 714 C CA . ALA A 1 90 ? -1.751 4.329 3.612 1.00 90.81 90 ALA A CA 1
ATOM 715 C C . ALA A 1 90 ? -2.924 5.032 4.320 1.00 90.81 90 ALA A C 1
ATOM 717 O O . ALA A 1 90 ? -3.861 4.361 4.748 1.00 90.81 90 ALA A O 1
A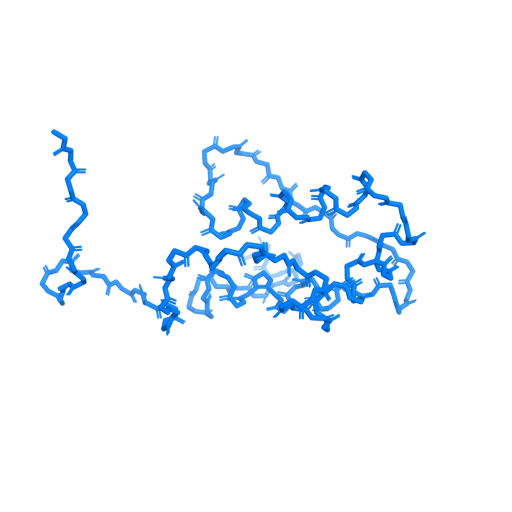TOM 718 N N . ARG A 1 91 ? -2.922 6.373 4.353 1.00 87.94 91 ARG A N 1
ATOM 719 C CA . ARG A 1 91 ? -4.036 7.180 4.876 1.00 87.94 91 ARG A CA 1
ATOM 720 C C . ARG A 1 91 ? -5.335 6.932 4.113 1.00 87.94 91 ARG A C 1
ATOM 722 O O . ARG A 1 91 ? -6.381 6.755 4.727 1.00 87.94 91 ARG A O 1
ATOM 729 N N . LEU A 1 92 ? -5.272 6.889 2.782 1.00 87.19 92 LEU A N 1
ATOM 730 C CA . LEU A 1 92 ? -6.437 6.597 1.947 1.00 87.19 92 LEU A CA 1
ATOM 731 C C . LEU A 1 92 ? -6.999 5.195 2.225 1.00 87.19 92 LEU A C 1
ATOM 733 O O . LEU A 1 92 ? -8.214 5.028 2.295 1.00 87.19 92 LEU A O 1
ATOM 737 N N . LEU A 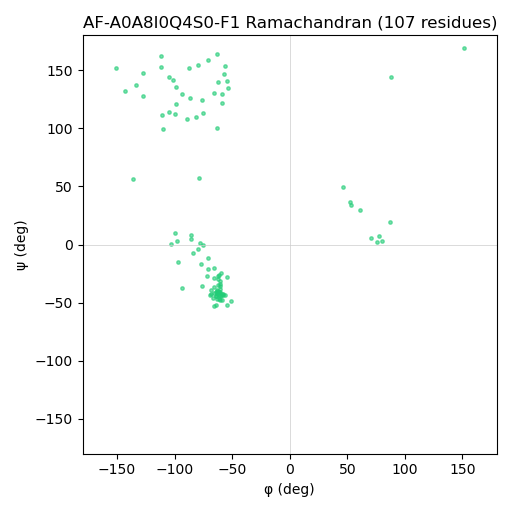1 93 ? -6.130 4.197 2.409 1.00 87.31 93 LEU A N 1
ATOM 738 C CA . LEU A 1 93 ? -6.539 2.816 2.681 1.00 87.31 93 LEU A CA 1
ATOM 739 C C . LEU A 1 93 ? -7.161 2.657 4.074 1.00 87.31 93 LEU A C 1
ATOM 741 O O . LEU A 1 93 ? -8.188 1.992 4.199 1.00 87.31 93 LEU A O 1
ATOM 745 N N . ALA A 1 94 ? -6.568 3.276 5.098 1.00 84.31 94 ALA A N 1
ATOM 746 C CA . ALA A 1 94 ? -7.079 3.242 6.469 1.00 84.31 94 ALA A CA 1
ATOM 747 C C . ALA A 1 94 ? -8.352 4.090 6.655 1.00 84.31 94 ALA A C 1
ATOM 749 O O . ALA A 1 94 ? -9.170 3.794 7.526 1.00 84.31 94 ALA A O 1
ATOM 750 N N . GLY A 1 95 ? -8.532 5.126 5.831 1.00 79.88 95 GLY A N 1
ATOM 751 C CA . GLY A 1 95 ? -9.516 6.184 6.037 1.00 79.88 95 GLY A CA 1
ATOM 752 C C . GLY A 1 95 ? -8.938 7.319 6.885 1.00 79.88 95 GLY A C 1
ATOM 753 O O . GLY A 1 95 ? -8.144 7.092 7.802 1.00 79.88 95 GLY A O 1
ATOM 754 N N . GLU A 1 96 ? -9.331 8.560 6.582 1.00 71.94 96 GLU A N 1
ATOM 755 C CA . GLU A 1 96 ? -8.792 9.740 7.276 1.00 71.94 96 GLU A CA 1
ATOM 756 C C . GLU A 1 96 ? -9.081 9.728 8.779 1.00 71.94 96 GLU A C 1
ATOM 758 O O . GLU A 1 96 ? -8.199 10.052 9.565 1.00 71.94 96 GLU A O 1
ATOM 763 N N . GLU A 1 97 ? -10.268 9.266 9.170 1.00 65.69 97 GLU A N 1
ATOM 764 C CA . GLU A 1 97 ? -10.705 9.133 10.567 1.00 65.69 97 GLU A CA 1
ATOM 765 C C . GLU A 1 97 ? -9.830 8.154 11.378 1.00 65.69 97 GLU A C 1
ATOM 767 O O . GLU A 1 97 ? -9.702 8.296 12.590 1.00 65.69 97 GLU A O 1
ATOM 772 N N . ASN A 1 98 ? -9.200 7.170 10.719 1.00 62.44 98 ASN A N 1
ATOM 773 C CA . ASN A 1 98 ? -8.330 6.170 11.356 1.00 62.44 98 ASN A CA 1
ATOM 774 C C . ASN A 1 98 ? -6.839 6.527 11.251 1.00 62.44 98 ASN A C 1
ATOM 776 O O . ASN A 1 98 ? -5.982 5.741 11.656 1.00 62.44 98 ASN A O 1
ATOM 780 N N . THR A 1 99 ? -6.512 7.686 10.674 1.00 65.44 99 THR A N 1
ATOM 781 C CA . THR A 1 99 ? -5.130 8.113 10.467 1.00 65.44 99 THR A CA 1
ATOM 782 C C . THR A 1 99 ? -4.813 9.298 11.363 1.00 65.44 99 THR A C 1
ATOM 784 O O . THR A 1 99 ? -5.270 10.409 11.112 1.00 65.44 99 THR A O 1
ATOM 787 N N . THR A 1 100 ? -3.947 9.091 12.355 1.00 62.31 100 THR A N 1
ATOM 788 C CA . THR A 1 100 ? -3.304 10.199 13.067 1.00 62.31 100 THR A CA 1
ATOM 789 C C . THR A 1 100 ? -1.905 10.428 12.504 1.00 62.31 100 THR A C 1
ATOM 791 O O . THR A 1 100 ? -1.165 9.479 12.238 1.00 62.31 100 THR A O 1
ATOM 794 N N . SER A 1 101 ? -1.539 11.686 12.282 1.00 59.69 101 SER A N 1
ATOM 795 C CA . SER A 1 101 ? -0.157 12.076 12.011 1.00 59.69 101 SER A CA 1
ATOM 796 C C . SER A 1 101 ? 0.395 12.730 13.268 1.00 59.69 101 SER A C 1
ATOM 798 O O . SER A 1 101 ? -0.077 13.801 13.637 1.00 59.69 101 SER A O 1
ATOM 800 N N . GLY A 1 102 ? 1.376 12.093 13.900 1.00 55.50 102 GLY A N 1
ATOM 801 C CA . GLY A 1 102 ? 2.083 12.629 15.057 1.00 55.50 102 GLY A CA 1
ATOM 802 C C . GLY A 1 102 ? 3.588 12.590 14.833 1.00 55.50 102 GLY A C 1
ATOM 803 O O . GLY A 1 102 ? 4.114 11.706 14.150 1.00 55.50 102 GLY A O 1
ATOM 804 N N . THR A 1 103 ? 4.281 13.565 15.396 1.00 51.66 103 THR A N 1
ATOM 805 C CA . THR A 1 103 ? 5.722 13.506 15.633 1.00 51.66 103 THR A CA 1
ATOM 806 C C . THR A 1 103 ? 5.945 12.662 16.890 1.00 51.66 103 THR A C 1
ATOM 808 O O . THR A 1 103 ? 5.071 12.603 17.744 1.00 51.66 103 THR A O 1
ATOM 811 N N . ILE A 1 104 ? 7.103 12.015 17.061 1.00 55.47 104 ILE A N 1
ATOM 812 C CA . ILE A 1 104 ? 7.398 11.233 18.286 1.00 55.47 104 ILE A CA 1
ATOM 813 C C . ILE A 1 104 ? 7.221 12.090 19.561 1.00 55.47 104 ILE A C 1
ATOM 815 O O . ILE A 1 104 ? 6.822 11.573 20.595 1.00 55.47 104 ILE A O 1
ATOM 819 N N . GLN A 1 105 ? 7.411 13.411 19.455 1.00 49.47 105 GLN A N 1
ATOM 820 C CA . GLN A 1 105 ? 7.138 14.384 20.522 1.00 49.47 105 GLN A CA 1
ATOM 821 C C . GLN A 1 105 ? 5.667 14.444 20.967 1.00 49.47 105 GLN A C 1
ATOM 823 O O . GLN A 1 105 ? 5.402 14.787 22.112 1.00 49.47 105 GLN A O 1
ATOM 828 N N . ASP A 1 106 ? 4.720 14.088 20.097 1.00 52.81 106 ASP A N 1
ATOM 829 C CA . ASP A 1 106 ? 3.285 14.072 20.405 1.00 52.81 106 ASP A CA 1
ATOM 830 C C . ASP A 1 106 ? 2.875 12.815 21.202 1.00 52.81 106 ASP A C 1
ATOM 832 O O . ASP A 1 106 ? 1.715 12.677 21.584 1.00 52.81 106 ASP A O 1
ATOM 836 N N . MET A 1 107 ? 3.809 11.882 21.440 1.00 50.03 107 MET A N 1
ATOM 837 C CA . MET A 1 107 ? 3.594 10.641 22.200 1.00 50.03 107 MET A CA 1
ATOM 838 C C . MET A 1 107 ? 4.162 10.691 23.633 1.00 50.03 107 MET A C 1
ATOM 840 O O . MET A 1 107 ? 4.039 9.703 24.354 1.00 50.03 107 MET A O 1
ATOM 844 N N . ASP A 1 108 ? 4.763 11.816 24.046 1.00 50.09 108 ASP A N 1
ATOM 845 C CA . ASP A 1 108 ? 5.411 12.006 25.360 1.00 50.09 108 ASP A CA 1
ATOM 846 C C . ASP A 1 108 ? 4.539 12.758 26.401 1.00 50.09 108 ASP A C 1
ATOM 848 O O . ASP A 1 108 ? 5.027 13.125 27.473 1.00 50.09 108 ASP A O 1
ATOM 852 N N . THR A 1 109 ? 3.249 12.982 26.122 1.00 41.62 109 THR A N 1
ATOM 853 C CA . THR A 1 109 ? 2.253 13.555 27.064 1.00 41.62 109 THR A CA 1
ATOM 854 C C . THR A 1 109 ? 1.119 12.591 27.344 1.00 41.62 109 THR A C 1
ATOM 856 O O . THR A 1 109 ? 0.695 12.528 28.521 1.00 41.62 109 THR A O 1
#

Sequence (109 aa):
AKVFRPHRKEDWLTCHNGVIYTPPADGENLKEHAPNFYRWLSHSAGGHARKMERINAALFMVLANRYDWQLFIEVTGTGGSGKSVFTGIARLLAGEENTTSGTIQDMDT

Secondary structure (DSSP, 8-state):
--PPPPP-GGGT----------PPPTT--HHHHSHHHHHHHHHHTTT-HHHHHHHHHHHHHHHTT-GGG--------STTSSHHHHHHHHHHHH-GGG-----GGGG--

Mean predicted aligned error: 8.73 Å

pLDDT: mean 81.76, std 15.08, range [41.62, 97.12]

Foldseek 3Di:
DDDDDPDDVVVVPVDDLPDDDDDADVVDDCVPNVVVVVVLLCQLQVNDPVSSVVLVVVLVCLLVVPVVVVDDDDDDDDPPSCVVVSLVSSCSSNDVVRDDDDDVVVVPD